Protein AF-A0A3S9SW50-F1 (afdb_monomer_lite)

Secondary structure (DSSP, 8-state):
------HHHHHHHHTT--HHHHHHHTT--HHHHHHHHTTSSPPPHHHHHHHHHHHT--HHHH-HHHHHHHHHHHHHHHHHTT-

pLDDT: mean 88.72, std 13.38, range [44.81, 98.5]

Structure (mmCIF, N/CA/C/O backbone):
data_AF-A0A3S9SW50-F1
#
_entry.id   AF-A0A3S9SW50-F1
#
loop_
_atom_site.group_PDB
_atom_site.id
_atom_site.type_symbol
_atom_site.label_atom_id
_atom_site.label_alt_id
_atom_site.label_comp_id
_atom_site.label_asym_id
_atom_site.label_entity_id
_atom_site.label_seq_id
_atom_site.pdbx_PDB_ins_code
_atom_site.Cartn_x
_atom_site.Cartn_y
_atom_site.Cartn_z
_atom_site.occupancy
_atom_site.B_iso_or_equiv
_atom_site.auth_seq_id
_atom_site.auth_comp_id
_atom_site.auth_asym_id
_atom_site.auth_atom_id
_atom_site.pdbx_PDB_model_num
ATOM 1 N N . MET A 1 1 ? 10.747 9.195 -13.754 1.00 44.81 1 MET A N 1
ATOM 2 C CA . MET A 1 1 ? 9.301 9.386 -14.001 1.00 44.81 1 MET A CA 1
ATOM 3 C C . MET A 1 1 ? 8.557 8.908 -12.764 1.00 44.81 1 MET A C 1
ATOM 5 O O . MET A 1 1 ? 8.939 7.851 -12.274 1.00 44.81 1 MET A O 1
ATOM 9 N N . PRO A 1 2 ? 7.586 9.654 -12.206 1.00 56.94 2 PRO A N 1
ATOM 10 C CA . PRO A 1 2 ? 6.696 9.077 -11.197 1.00 56.94 2 PRO A CA 1
ATOM 11 C C . PRO A 1 2 ? 5.954 7.889 -11.829 1.00 56.94 2 PRO A C 1
ATOM 13 O O . PRO A 1 2 ? 5.553 7.979 -12.990 1.00 56.94 2 PRO A O 1
ATOM 16 N N . GLY A 1 3 ? 5.849 6.765 -11.119 1.00 68.25 3 GLY A N 1
ATOM 17 C CA . GLY A 1 3 ? 5.154 5.584 -11.631 1.00 68.25 3 GLY A CA 1
ATOM 18 C C . GLY A 1 3 ? 3.639 5.783 -11.703 1.00 68.25 3 GLY A C 1
ATOM 19 O O . GLY A 1 3 ? 3.097 6.816 -11.305 1.00 68.25 3 GLY A O 1
ATOM 20 N N . VAL A 1 4 ? 2.944 4.786 -12.248 1.00 82.75 4 VAL A N 1
ATOM 21 C CA . VAL A 1 4 ? 1.491 4.835 -12.456 1.00 82.75 4 VAL A CA 1
ATOM 22 C C . VAL A 1 4 ? 0.767 4.675 -11.110 1.00 82.75 4 VAL A C 1
ATOM 24 O O . VAL A 1 4 ? 1.030 3.703 -10.399 1.00 82.75 4 VAL A O 1
ATOM 27 N N . PRO A 1 5 ? -0.166 5.575 -10.736 1.00 89.56 5 PRO A N 1
ATOM 28 C CA . PRO A 1 5 ? -0.935 5.422 -9.505 1.00 89.56 5 PRO A CA 1
ATOM 29 C C . PRO A 1 5 ? -1.767 4.136 -9.491 1.00 89.56 5 PRO A C 1
ATOM 31 O O . PRO A 1 5 ? -2.547 3.865 -10.407 1.00 89.56 5 PRO A O 1
ATOM 34 N N . ARG A 1 6 ? -1.685 3.383 -8.395 1.00 94.31 6 ARG A N 1
ATOM 35 C CA . ARG A 1 6 ? -2.377 2.104 -8.187 1.00 94.31 6 ARG A CA 1
ATOM 36 C C . ARG A 1 6 ? -3.734 2.342 -7.532 1.00 94.31 6 ARG A C 1
ATOM 38 O O . ARG A 1 6 ? -4.012 1.873 -6.430 1.00 94.31 6 ARG A O 1
ATOM 45 N N . LYS A 1 7 ? -4.596 3.100 -8.223 1.00 95.12 7 LYS A N 1
ATOM 46 C CA . LYS A 1 7 ? -5.922 3.516 -7.719 1.00 95.12 7 LYS A CA 1
ATOM 47 C C . LYS A 1 7 ? -6.752 2.334 -7.217 1.00 95.12 7 LYS A C 1
ATOM 49 O O . LYS A 1 7 ? -7.343 2.420 -6.148 1.00 95.12 7 LYS A O 1
ATOM 54 N N . ARG A 1 8 ? -6.698 1.205 -7.931 1.00 95.69 8 ARG A N 1
ATOM 55 C CA . ARG A 1 8 ? -7.422 -0.017 -7.570 1.00 95.69 8 ARG A CA 1
ATOM 56 C C . ARG A 1 8 ? -7.019 -0.574 -6.202 1.00 95.69 8 ARG A C 1
ATOM 58 O O . ARG A 1 8 ? -7.888 -0.965 -5.427 1.00 95.69 8 ARG A O 1
ATOM 65 N N . LEU A 1 9 ? -5.720 -0.573 -5.887 1.00 97.38 9 LEU A N 1
ATOM 66 C CA . LEU A 1 9 ? -5.213 -0.966 -4.570 1.00 97.38 9 LEU A CA 1
ATOM 67 C C . LEU A 1 9 ? -5.802 -0.071 -3.474 1.00 97.38 9 LEU A C 1
ATOM 69 O O . LEU A 1 9 ? -6.344 -0.575 -2.489 1.00 97.38 9 LEU A O 1
ATOM 73 N N . ARG A 1 10 ? -5.749 1.248 -3.684 1.00 97.69 10 ARG A N 1
ATOM 74 C CA . ARG A 1 10 ? -6.271 2.234 -2.734 1.00 97.69 10 ARG A CA 1
ATOM 75 C C . ARG A 1 10 ? -7.775 2.090 -2.511 1.00 97.69 10 ARG A C 1
ATOM 77 O O . ARG A 1 10 ? -8.209 2.057 -1.364 1.00 97.69 10 ARG A O 1
ATOM 84 N N . GLU A 1 11 ? -8.554 1.976 -3.585 1.00 97.88 11 GLU A N 1
ATOM 85 C CA . GLU A 1 11 ? -10.010 1.793 -3.533 1.00 97.88 11 GLU A CA 1
ATOM 86 C C . GLU A 1 11 ? -10.382 0.559 -2.710 1.00 97.88 11 GLU A C 1
ATOM 88 O O . GLU A 1 11 ? -11.168 0.654 -1.771 1.00 97.88 11 GLU A O 1
ATOM 93 N N . ILE A 1 12 ? -9.772 -0.594 -3.010 1.00 97.81 12 ILE A N 1
ATOM 94 C CA . ILE A 1 12 ? -10.061 -1.847 -2.303 1.00 97.81 12 ILE A CA 1
ATOM 95 C C . ILE A 1 12 ? -9.680 -1.737 -0.829 1.00 97.81 12 ILE A C 1
ATOM 97 O O . ILE A 1 12 ? -10.469 -2.144 0.025 1.00 97.81 12 ILE A O 1
ATOM 101 N N . ARG A 1 13 ? -8.514 -1.165 -0.503 1.00 97.88 13 ARG A N 1
ATOM 102 C CA . ARG A 1 13 ? -8.127 -0.950 0.895 1.00 97.88 13 ARG A CA 1
ATOM 103 C C . ARG A 1 13 ? -9.164 -0.096 1.623 1.00 97.88 13 ARG A C 1
ATOM 105 O O . ARG A 1 13 ? -9.601 -0.490 2.699 1.00 97.88 13 ARG A O 1
ATOM 112 N N . GLN A 1 14 ? -9.577 1.029 1.038 1.00 98.12 14 GLN A N 1
ATOM 113 C CA . GLN A 1 14 ? -10.517 1.968 1.660 1.00 98.12 14 GLN A CA 1
ATOM 114 C C . GLN A 1 14 ? -11.890 1.352 1.967 1.00 98.12 14 GLN A C 1
ATOM 116 O O . GLN A 1 14 ? -12.583 1.858 2.842 1.00 98.12 14 GLN A O 1
ATOM 121 N N . THR A 1 15 ? -12.266 0.242 1.321 1.00 97.88 15 THR A N 1
ATOM 122 C CA . THR A 1 15 ? -13.495 -0.492 1.677 1.00 97.88 15 THR A CA 1
ATOM 123 C C . THR A 1 15 ? -13.432 -1.207 3.030 1.00 97.88 15 THR A C 1
ATOM 125 O O . THR A 1 15 ? -14.477 -1.572 3.562 1.00 97.88 15 THR A O 1
ATOM 128 N N . LYS A 1 16 ? -12.230 -1.445 3.578 1.00 97.00 16 LYS A N 1
ATOM 129 C CA . LYS A 1 16 ? -12.026 -2.249 4.797 1.00 97.00 16 LYS A CA 1
ATOM 130 C C . LYS A 1 16 ? -11.153 -1.583 5.858 1.00 97.00 16 LYS A C 1
ATOM 132 O O . LYS A 1 16 ? -11.326 -1.884 7.032 1.00 97.00 16 LYS A O 1
ATOM 137 N N . TYR A 1 17 ? -10.204 -0.739 5.456 1.00 98.06 17 TYR A N 1
ATOM 138 C CA . TYR A 1 17 ? -9.154 -0.224 6.333 1.00 98.06 17 TYR A CA 1
ATOM 139 C C . TYR A 1 17 ? -8.787 1.224 5.999 1.00 98.06 17 TYR A C 1
ATOM 141 O O . TYR A 1 17 ? -8.651 1.606 4.828 1.00 98.06 17 TYR A O 1
ATOM 149 N N . THR A 1 18 ? -8.502 2.015 7.029 1.00 98.38 18 THR A N 1
ATOM 150 C CA . THR A 1 18 ? -7.748 3.271 6.889 1.00 98.38 18 THR A CA 1
ATOM 151 C C . THR A 1 18 ? -6.314 3.001 6.413 1.00 98.38 18 THR A C 1
ATOM 153 O O . THR A 1 18 ? -5.868 1.851 6.316 1.00 98.38 18 THR A O 1
ATOM 156 N N . LEU A 1 19 ? -5.581 4.055 6.040 1.00 98.25 19 LEU A N 1
ATOM 157 C CA . LEU A 1 19 ? -4.198 3.897 5.580 1.00 98.25 19 LEU A CA 1
ATOM 158 C C . LEU A 1 19 ? -3.309 3.422 6.740 1.00 98.25 19 LEU A C 1
ATOM 160 O O . LEU A 1 19 ? -2.465 2.547 6.565 1.00 98.25 19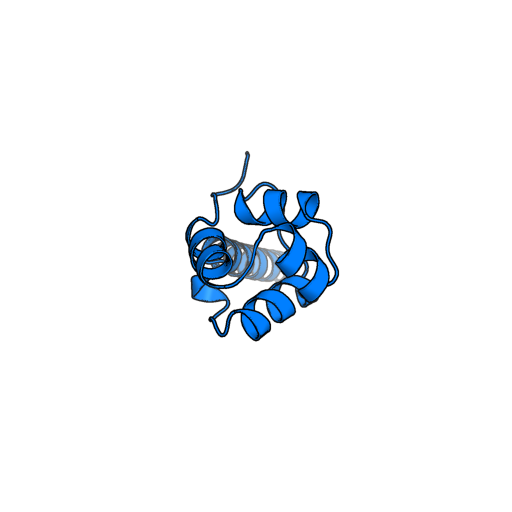 LEU A O 1
ATOM 164 N N . GLU A 1 20 ? -3.548 3.964 7.929 1.00 98.31 20 GLU A N 1
ATOM 165 C CA . GLU A 1 20 ? -2.831 3.691 9.167 1.00 98.31 20 GLU A CA 1
ATOM 166 C C . GLU A 1 20 ? -3.066 2.263 9.665 1.00 98.31 20 GLU A C 1
ATOM 168 O O . GLU A 1 20 ? -2.112 1.575 10.031 1.00 98.31 20 GLU A O 1
ATOM 173 N N . GLU A 1 21 ? -4.317 1.795 9.661 1.00 98.44 21 GLU A N 1
ATOM 174 C CA . GLU A 1 21 ? -4.652 0.415 10.034 1.00 98.44 21 GLU A CA 1
ATOM 175 C C . GLU A 1 21 ? -4.013 -0.585 9.077 1.00 98.44 21 GLU A C 1
ATOM 177 O O . GLU A 1 21 ? -3.373 -1.544 9.512 1.00 98.44 21 GLU A O 1
ATOM 182 N N . PHE A 1 22 ? -4.135 -0.345 7.770 1.00 98.50 22 PHE A N 1
ATOM 183 C CA . PHE A 1 22 ? -3.586 -1.266 6.785 1.00 98.50 22 PHE A CA 1
ATOM 184 C C . PHE A 1 22 ? -2.060 -1.304 6.830 1.00 98.50 22 PHE A C 1
ATOM 186 O O . PHE A 1 22 ? -1.482 -2.385 6.768 1.00 98.50 22 PHE A O 1
ATOM 193 N N . ALA A 1 23 ? -1.408 -0.150 7.007 1.00 98.31 23 ALA A N 1
ATOM 194 C CA . ALA A 1 23 ? 0.040 -0.067 7.167 1.00 98.31 23 ALA A CA 1
ATOM 195 C C . ALA A 1 23 ? 0.531 -0.943 8.331 1.00 98.31 23 ALA A C 1
ATOM 197 O O . ALA A 1 23 ? 1.477 -1.711 8.158 1.00 98.31 23 ALA A O 1
ATOM 198 N N . LYS A 1 24 ? -0.162 -0.918 9.478 1.00 98.12 24 LYS A N 1
ATOM 199 C CA . LYS A 1 24 ? 0.145 -1.798 10.617 1.00 98.12 24 LYS A CA 1
ATOM 200 C C . LYS A 1 24 ? -0.021 -3.279 10.265 1.00 98.12 24 LYS A C 1
ATOM 202 O O . LYS A 1 24 ? 0.860 -4.069 10.593 1.00 98.12 24 LYS A O 1
ATOM 207 N N . LEU A 1 25 ? -1.106 -3.646 9.577 1.00 97.75 25 LEU A N 1
ATOM 208 C CA . LEU A 1 25 ? -1.395 -5.033 9.182 1.00 97.75 25 LEU A CA 1
ATOM 209 C C . LEU A 1 25 ? -0.338 -5.631 8.245 1.00 97.75 25 LEU A C 1
ATOM 211 O O . LEU A 1 25 ? -0.053 -6.823 8.324 1.00 97.75 25 LEU A O 1
ATOM 215 N N . VAL A 1 26 ? 0.242 -4.814 7.363 1.00 97.69 26 VAL A N 1
ATOM 216 C CA . VAL A 1 26 ? 1.299 -5.244 6.431 1.00 97.69 26 VAL A CA 1
ATOM 217 C C . VAL A 1 26 ? 2.711 -4.949 6.945 1.00 97.69 26 VAL A C 1
ATOM 219 O O . VAL A 1 26 ? 3.668 -5.077 6.187 1.00 97.69 26 VAL A O 1
ATOM 222 N N . HIS A 1 27 ? 2.849 -4.544 8.213 1.00 96.81 27 HIS A N 1
ATOM 223 C CA . HIS A 1 27 ? 4.123 -4.179 8.841 1.00 96.81 27 HIS A CA 1
ATOM 224 C C . HIS A 1 27 ? 4.923 -3.129 8.044 1.00 96.81 27 HIS A C 1
ATOM 226 O O . HIS A 1 27 ? 6.133 -3.244 7.861 1.00 96.81 27 HIS A O 1
ATOM 232 N N . SER A 1 28 ? 4.239 -2.086 7.568 1.00 97.25 28 SER A N 1
ATOM 233 C CA . SER A 1 28 ? 4.820 -0.959 6.830 1.00 97.25 28 SER A CA 1
ATOM 234 C C . SER A 1 28 ? 4.428 0.381 7.465 1.00 97.25 28 SER A C 1
ATOM 236 O O . SER A 1 28 ? 3.596 0.443 8.371 1.00 97.25 28 SER A O 1
ATOM 238 N N . SER A 1 29 ? 5.019 1.481 6.996 1.00 98.12 29 SER A N 1
ATOM 239 C CA . SER A 1 29 ? 4.607 2.827 7.405 1.00 98.12 29 SER A CA 1
ATOM 240 C C . SER A 1 29 ? 3.483 3.364 6.504 1.00 98.12 29 SER A C 1
ATOM 242 O O . SER A 1 29 ? 3.449 3.034 5.313 1.00 98.12 29 SER A O 1
ATOM 244 N N . PRO A 1 30 ? 2.587 4.235 7.014 1.00 98.00 30 PRO A N 1
ATOM 245 C CA . PRO A 1 30 ? 1.549 4.869 6.195 1.00 98.00 30 PRO A CA 1
ATOM 246 C C . PRO A 1 30 ? 2.132 5.639 5.005 1.00 98.00 30 PRO A C 1
ATOM 248 O O . PRO A 1 30 ? 1.608 5.558 3.898 1.00 98.00 30 PRO A O 1
ATOM 251 N N . THR A 1 31 ? 3.264 6.325 5.201 1.00 98.06 31 THR A N 1
ATOM 252 C CA . THR A 1 31 ? 3.979 7.037 4.132 1.00 98.06 31 THR A 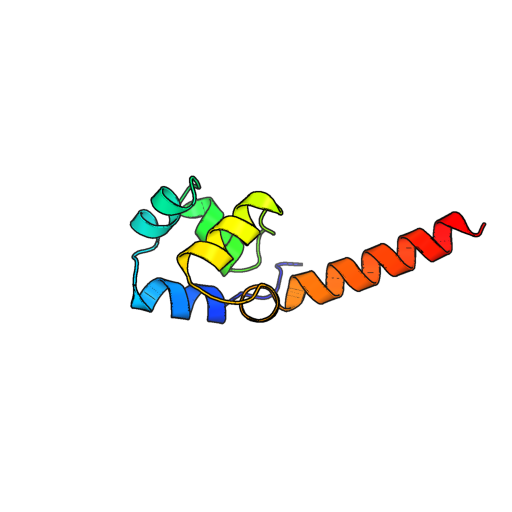CA 1
ATOM 253 C C . THR A 1 31 ? 4.465 6.085 3.047 1.00 98.06 31 THR A C 1
ATOM 255 O O . THR A 1 31 ? 4.237 6.339 1.868 1.00 98.06 31 THR A O 1
ATOM 258 N N . HIS A 1 32 ? 5.093 4.968 3.425 1.00 97.62 32 HIS A N 1
ATOM 259 C CA . HIS A 1 32 ? 5.584 3.996 2.453 1.00 97.62 32 HIS A CA 1
ATOM 260 C C . HIS A 1 32 ? 4.433 3.356 1.672 1.00 97.62 32 HIS A C 1
ATOM 262 O O . HIS A 1 32 ? 4.500 3.235 0.450 1.00 97.62 32 HIS A O 1
ATOM 268 N N . LEU A 1 33 ? 3.346 3.010 2.362 1.00 97.88 33 LEU A N 1
ATOM 269 C CA . LEU A 1 33 ? 2.143 2.481 1.733 1.00 97.88 33 LEU A CA 1
ATOM 270 C C . LEU A 1 33 ? 1.495 3.504 0.784 1.00 97.88 33 LEU A C 1
ATOM 272 O O . LEU A 1 33 ? 1.105 3.146 -0.323 1.00 97.88 33 LEU A O 1
ATOM 276 N N . SER A 1 34 ? 1.443 4.782 1.169 1.00 97.88 34 SER A N 1
ATOM 277 C CA . SER A 1 34 ? 0.974 5.873 0.306 1.00 97.88 34 SER A CA 1
ATOM 278 C C . SER A 1 34 ? 1.845 6.027 -0.941 1.00 97.88 34 SER A C 1
ATOM 280 O O . SER A 1 34 ? 1.326 6.166 -2.048 1.00 97.88 34 SER A O 1
ATOM 282 N N . ASP A 1 35 ? 3.170 5.961 -0.803 1.00 97.25 35 ASP A N 1
ATOM 283 C CA . ASP A 1 35 ? 4.080 6.003 -1.949 1.00 97.25 35 ASP A CA 1
ATOM 284 C C . ASP A 1 35 ? 3.830 4.833 -2.913 1.00 97.25 35 ASP A C 1
ATOM 286 O O . ASP A 1 35 ? 3.848 5.033 -4.129 1.00 97.25 35 ASP A O 1
ATOM 290 N N . ILE A 1 36 ? 3.524 3.641 -2.393 1.00 96.31 36 ILE A N 1
ATOM 291 C CA . ILE A 1 36 ? 3.139 2.477 -3.202 1.00 96.31 36 ILE A CA 1
ATOM 292 C C . ILE A 1 36 ? 1.791 2.705 -3.901 1.00 96.31 36 ILE A C 1
ATOM 294 O O . ILE A 1 36 ? 1.683 2.478 -5.107 1.00 96.31 36 ILE A O 1
ATOM 298 N N . GLU A 1 37 ? 0.767 3.192 -3.197 1.00 96.56 37 GLU A N 1
ATOM 299 C CA . GLU A 1 37 ? -0.548 3.487 -3.793 1.00 96.56 37 GLU A CA 1
ATOM 300 C C . GLU A 1 37 ? -0.463 4.547 -4.898 1.00 96.56 37 GLU A C 1
ATOM 302 O O . GLU A 1 37 ? -1.202 4.492 -5.879 1.00 96.56 37 GLU A O 1
ATOM 307 N N . ASN A 1 38 ? 0.464 5.494 -4.772 1.00 95.25 38 ASN A N 1
ATOM 308 C CA . ASN A 1 38 ? 0.678 6.552 -5.753 1.00 95.25 38 ASN A CA 1
ATOM 309 C C . ASN A 1 38 ? 1.699 6.184 -6.843 1.00 95.25 38 ASN A C 1
ATOM 311 O O . ASN A 1 38 ? 2.033 7.043 -7.655 1.00 95.25 38 ASN A O 1
ATOM 315 N N . GLY A 1 39 ? 2.210 4.946 -6.870 1.00 92.88 39 GLY A N 1
ATOM 316 C CA . GLY A 1 39 ? 3.179 4.502 -7.880 1.00 92.88 39 GLY A CA 1
ATOM 317 C C . GLY A 1 39 ? 4.570 5.130 -7.741 1.00 92.88 39 GLY A C 1
ATOM 318 O O . GLY A 1 39 ? 5.396 5.022 -8.640 1.00 92.88 39 GLY A O 1
ATOM 319 N N . LYS A 1 40 ? 4.860 5.813 -6.631 1.00 94.06 40 LYS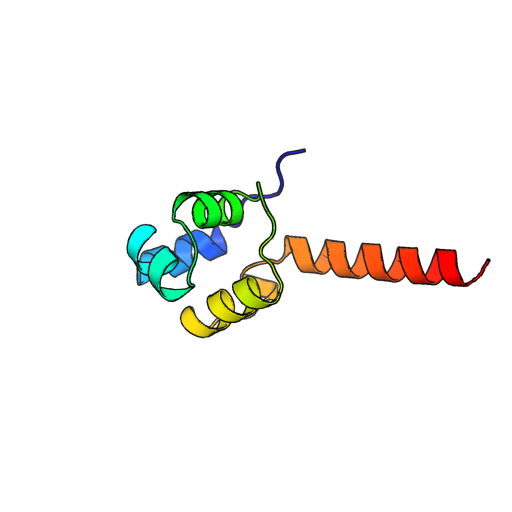 A N 1
ATOM 320 C CA . LYS A 1 40 ? 6.172 6.430 -6.379 1.00 94.06 40 LYS A CA 1
ATOM 321 C C . LYS A 1 40 ? 7.225 5.401 -5.984 1.00 94.06 40 LYS A C 1
ATOM 323 O O . LYS A 1 40 ? 8.414 5.643 -6.178 1.00 94.06 40 LYS A O 1
ATOM 328 N N . ARG A 1 41 ? 6.788 4.289 -5.392 1.00 93.62 41 ARG A N 1
ATOM 329 C CA . ARG A 1 41 ? 7.633 3.163 -4.995 1.00 93.62 41 ARG A CA 1
ATOM 330 C C . ARG A 1 41 ? 6.976 1.845 -5.350 1.00 93.62 41 ARG A C 1
ATOM 332 O O . ARG A 1 41 ? 5.748 1.733 -5.361 1.00 93.62 41 ARG A O 1
ATOM 339 N N . ASP A 1 42 ? 7.815 0.850 -5.571 1.00 93.62 42 ASP A N 1
ATOM 340 C CA . ASP A 1 42 ? 7.385 -0.526 -5.750 1.00 93.62 42 ASP A CA 1
ATOM 341 C C . ASP A 1 42 ? 7.528 -1.265 -4.414 1.00 93.62 42 ASP A C 1
ATOM 343 O O . ASP A 1 42 ? 8.514 -1.053 -3.701 1.00 93.62 42 ASP A O 1
ATOM 347 N N . PRO A 1 43 ? 6.552 -2.103 -4.030 1.00 94.69 43 PRO A N 1
ATOM 348 C CA . PRO A 1 43 ? 6.675 -2.941 -2.848 1.00 94.69 43 PRO A CA 1
ATOM 349 C C . PRO A 1 43 ? 7.759 -4.008 -3.051 1.00 94.69 43 PRO A C 1
ATOM 351 O O . PRO A 1 43 ? 8.006 -4.457 -4.174 1.00 94.69 43 PRO A O 1
ATOM 354 N N . SER A 1 44 ? 8.350 -4.485 -1.952 1.00 93.94 44 SER A N 1
ATOM 355 C CA . SER A 1 44 ? 9.112 -5.737 -1.996 1.00 93.94 44 SER A CA 1
ATOM 356 C C . SER A 1 44 ? 8.183 -6.918 -2.329 1.00 93.94 44 SER A C 1
ATOM 358 O O . SER A 1 44 ? 6.965 -6.813 -2.126 1.00 93.94 44 SER A O 1
ATOM 360 N N . PRO A 1 45 ? 8.718 -8.059 -2.802 1.00 91.81 45 PRO A N 1
ATOM 361 C CA . PRO A 1 45 ? 7.917 -9.261 -3.038 1.00 91.81 45 PRO A CA 1
ATOM 362 C C . PRO A 1 45 ? 7.108 -9.699 -1.806 1.00 91.81 45 PRO A C 1
ATOM 364 O O . PRO A 1 45 ? 5.933 -10.051 -1.920 1.00 91.81 45 PRO A O 1
ATOM 367 N N . GLU A 1 46 ? 7.704 -9.611 -0.617 1.00 94.38 46 GLU A N 1
ATOM 368 C CA . GLU A 1 46 ? 7.083 -9.985 0.656 1.00 94.38 46 GLU A CA 1
ATOM 369 C C . GLU A 1 46 ? 5.923 -9.046 0.996 1.00 94.38 46 GLU A C 1
ATOM 371 O O . GLU A 1 46 ? 4.826 -9.502 1.329 1.00 94.38 46 GLU A O 1
ATOM 376 N N . LEU A 1 47 ? 6.134 -7.733 0.852 1.00 96.81 47 LEU A N 1
ATOM 377 C CA . LEU A 1 47 ? 5.103 -6.729 1.105 1.00 96.81 47 LEU A CA 1
ATOM 378 C C . LEU A 1 47 ? 3.949 -6.850 0.102 1.00 96.81 47 LEU A C 1
ATOM 380 O O . LEU A 1 47 ? 2.783 -6.810 0.495 1.00 96.81 47 LEU A O 1
ATOM 384 N N . ALA A 1 48 ? 4.250 -7.046 -1.182 1.00 96.25 48 ALA A N 1
ATOM 385 C CA . ALA A 1 48 ? 3.229 -7.243 -2.206 1.00 96.25 48 ALA A CA 1
ATOM 386 C C . ALA A 1 48 ? 2.383 -8.494 -1.928 1.00 96.25 48 ALA A C 1
ATOM 388 O O . ALA A 1 48 ? 1.155 -8.447 -2.031 1.00 96.25 48 ALA A O 1
ATOM 389 N N . SER A 1 49 ? 3.029 -9.591 -1.521 1.00 96.06 49 SER A N 1
ATOM 390 C CA . SER A 1 49 ? 2.360 -10.831 -1.120 1.00 96.06 49 SER A CA 1
ATOM 391 C C . SER A 1 49 ? 1.446 -10.619 0.092 1.00 96.06 49 SER A C 1
ATOM 393 O O . SER A 1 49 ? 0.274 -11.007 0.063 1.00 96.06 49 SER A O 1
ATOM 395 N N . ALA A 1 50 ? 1.927 -9.919 1.126 1.00 98.00 50 ALA A N 1
ATOM 396 C CA . ALA A 1 50 ? 1.131 -9.585 2.305 1.00 98.00 50 ALA A CA 1
ATOM 397 C C . ALA A 1 50 ? -0.110 -8.751 1.945 1.00 98.00 50 ALA A C 1
ATOM 399 O O . ALA A 1 50 ? -1.218 -9.086 2.369 1.00 98.00 50 ALA A O 1
ATOM 400 N N . ILE A 1 51 ? 0.055 -7.721 1.109 1.00 98.00 51 ILE A N 1
ATOM 401 C CA . ILE A 1 51 ? -1.044 -6.875 0.626 1.00 98.00 51 ILE A CA 1
ATOM 402 C C . ILE A 1 51 ? -2.094 -7.715 -0.118 1.00 98.00 51 ILE A C 1
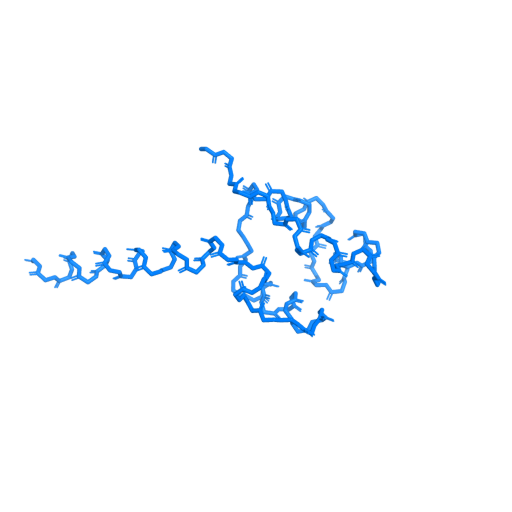ATOM 404 O O . ILE A 1 51 ? -3.284 -7.625 0.195 1.00 98.00 51 ILE A O 1
ATOM 408 N N . CYS A 1 52 ? -1.669 -8.563 -1.062 1.00 97.81 52 CYS A N 1
ATOM 409 C CA . CYS A 1 52 ? -2.568 -9.437 -1.823 1.00 97.81 52 CYS A CA 1
ATOM 410 C C . CYS A 1 52 ? -3.363 -10.371 -0.903 1.00 97.81 52 CYS A C 1
ATOM 412 O O . CYS A 1 52 ? -4.582 -10.495 -1.040 1.00 97.81 52 CYS A O 1
ATOM 414 N N . ARG A 1 53 ? -2.680 -10.988 0.070 1.00 98.06 53 ARG A N 1
ATOM 415 C CA . ARG A 1 53 ? -3.282 -11.924 1.024 1.00 98.06 53 ARG A CA 1
ATOM 416 C C . ARG A 1 53 ? -4.336 -11.255 1.904 1.00 98.06 53 ARG A C 1
ATOM 418 O O . ARG A 1 53 ? -5.430 -11.790 2.035 1.00 98.06 53 ARG A O 1
ATOM 425 N N . ILE A 1 54 ? -4.028 -10.096 2.489 1.00 98.00 54 ILE A N 1
ATOM 426 C CA . ILE A 1 54 ? -4.940 -9.407 3.418 1.00 98.00 54 ILE A CA 1
ATOM 427 C C . ILE A 1 54 ? -6.157 -8.838 2.678 1.00 98.00 54 ILE A C 1
ATOM 429 O O . ILE A 1 54 ? -7.279 -8.901 3.180 1.00 98.00 54 ILE A O 1
ATOM 433 N N . LEU A 1 55 ? -5.969 -8.318 1.461 1.00 97.38 55 LEU A N 1
ATOM 434 C CA . LEU A 1 55 ? -7.081 -7.797 0.661 1.00 97.38 55 LEU A CA 1
ATOM 435 C C . LEU A 1 55 ? -7.876 -8.899 -0.056 1.00 97.38 55 LEU A C 1
ATOM 437 O O . LEU A 1 55 ? -9.011 -8.647 -0.468 1.00 97.38 55 LEU A O 1
ATOM 441 N N . GLY A 1 56 ? -7.325 -10.112 -0.174 1.00 97.56 56 GLY A N 1
ATOM 442 C CA . GLY A 1 56 ? -7.947 -11.234 -0.879 1.00 97.56 56 GLY A CA 1
ATOM 443 C C . GLY A 1 56 ? -8.056 -10.968 -2.380 1.00 97.56 56 GLY A C 1
ATOM 444 O O . GLY A 1 56 ? -9.130 -11.121 -2.968 1.00 97.56 56 GLY A O 1
ATOM 445 N N . ARG A 1 57 ? -6.977 -10.463 -2.985 1.00 97.31 57 ARG A N 1
ATOM 446 C CA . ARG A 1 57 ? -6.921 -10.039 -4.393 1.00 97.31 57 ARG A CA 1
ATOM 447 C C . ARG A 1 57 ? -5.644 -10.531 -5.056 1.00 97.31 57 ARG A C 1
ATOM 449 O O . ARG A 1 57 ? -4.651 -10.805 -4.387 1.00 97.31 57 ARG A O 1
ATOM 456 N N . SER A 1 58 ? -5.681 -10.652 -6.379 1.00 96.06 58 SER A N 1
ATOM 457 C CA . SER A 1 58 ? -4.537 -11.129 -7.160 1.00 96.06 58 SER A CA 1
ATOM 458 C C . SER A 1 58 ? -3.478 -10.040 -7.351 1.00 96.06 58 SER A C 1
ATOM 460 O O . SER A 1 58 ? -3.795 -8.850 -7.417 1.00 96.06 58 SER A O 1
ATOM 462 N N . PHE A 1 59 ? -2.216 -10.447 -7.523 1.00 94.06 59 PHE A N 1
ATOM 463 C CA . PHE A 1 59 ? -1.122 -9.518 -7.821 1.00 94.06 59 PHE A CA 1
ATOM 464 C C . PHE A 1 59 ? -1.374 -8.727 -9.112 1.00 94.06 59 PHE A C 1
ATOM 466 O O . PHE A 1 59 ? -1.132 -7.528 -9.152 1.00 94.06 59 PHE A O 1
ATOM 473 N N . SER A 1 60 ? -1.912 -9.371 -10.152 1.00 92.12 60 SER A N 1
ATOM 474 C CA . SER A 1 60 ? -2.226 -8.718 -11.428 1.00 92.12 60 SER A CA 1
ATOM 475 C C . SER A 1 60 ? -3.320 -7.658 -11.321 1.00 92.12 60 SER A C 1
ATOM 477 O O . SER A 1 60 ? -3.313 -6.714 -12.101 1.00 92.12 60 SER A O 1
ATOM 479 N N . GLU A 1 61 ? -4.254 -7.801 -10.378 1.00 94.06 61 GLU A N 1
ATOM 480 C CA . GLU A 1 61 ? -5.283 -6.785 -10.139 1.00 94.06 61 GLU A CA 1
ATOM 481 C C . GLU A 1 61 ? -4.717 -5.578 -9.378 1.00 94.06 61 GLU A C 1
ATOM 483 O O . GLU A 1 61 ? -5.051 -4.438 -9.696 1.00 94.06 61 GLU A O 1
ATOM 488 N N . LEU A 1 62 ? -3.872 -5.819 -8.370 1.00 94.75 62 LEU A N 1
ATOM 489 C CA . LEU A 1 62 ? -3.367 -4.762 -7.488 1.00 94.75 62 LEU A CA 1
ATOM 490 C C . LEU A 1 62 ? -2.124 -4.040 -8.030 1.00 94.75 62 LEU A C 1
ATOM 492 O O . LEU A 1 62 ? -1.941 -2.854 -7.755 1.00 94.75 62 LEU A O 1
ATOM 496 N N . PHE A 1 63 ? -1.284 -4.743 -8.791 1.00 93.69 63 PHE A N 1
ATOM 497 C CA . PHE A 1 63 ? 0.008 -4.273 -9.301 1.00 93.69 63 PHE A CA 1
ATOM 498 C C . PHE A 1 63 ? 0.176 -4.568 -10.808 1.00 93.69 63 PHE A C 1
ATOM 500 O O . PHE A 1 63 ? 1.144 -5.226 -11.212 1.00 93.69 63 PHE A O 1
ATOM 507 N N . PRO A 1 64 ? -0.762 -4.125 -11.670 1.00 89.88 64 PRO A N 1
ATOM 508 C CA . PRO A 1 64 ? -0.729 -4.434 -13.103 1.00 89.88 64 PRO A CA 1
ATOM 509 C C . PRO A 1 64 ? 0.529 -3.892 -13.802 1.00 89.88 64 PRO A C 1
ATOM 511 O O . PRO A 1 64 ? 1.060 -4.536 -14.705 1.00 89.88 64 PRO A O 1
ATOM 514 N N . ASP A 1 65 ? 1.040 -2.752 -13.340 1.00 87.31 65 ASP A N 1
ATOM 515 C CA . ASP A 1 65 ? 2.232 -2.077 -13.856 1.00 87.31 65 ASP A CA 1
ATOM 516 C C . ASP A 1 65 ? 3.532 -2.849 -13.567 1.00 87.31 65 ASP A C 1
ATOM 518 O O . ASP A 1 65 ? 4.462 -2.861 -14.375 1.00 87.31 65 ASP A O 1
ATOM 522 N N . LEU A 1 66 ? 3.590 -3.562 -12.439 1.00 86.81 66 LEU A N 1
ATOM 523 C CA . LEU A 1 66 ? 4.782 -4.316 -12.053 1.00 86.81 66 LEU A CA 1
ATOM 524 C C . LEU A 1 66 ? 4.946 -5.587 -12.871 1.00 86.81 66 LEU A C 1
ATOM 526 O O . LEU A 1 66 ? 6.068 -5.949 -13.219 1.00 86.81 66 LEU A O 1
ATOM 530 N N . ARG A 1 67 ? 3.841 -6.254 -13.221 1.00 73.69 67 ARG A N 1
ATOM 531 C CA . ARG A 1 67 ? 3.882 -7.465 -14.051 1.00 73.69 67 ARG A CA 1
ATOM 532 C C . ARG A 1 67 ? 4.585 -7.201 -15.381 1.00 73.69 67 ARG A C 1
ATOM 534 O O . ARG A 1 67 ? 5.409 -8.004 -15.811 1.00 73.69 67 ARG A O 1
ATOM 541 N N . GLU A 1 68 ? 4.288 -6.068 -16.004 1.00 69.62 68 GLU A N 1
ATOM 542 C CA . GLU A 1 68 ? 4.906 -5.675 -17.266 1.00 69.62 68 GLU A CA 1
ATOM 543 C C . GLU A 1 68 ? 6.410 -5.407 -17.105 1.00 69.62 68 GLU A C 1
ATOM 545 O O . GLU A 1 68 ? 7.215 -5.879 -17.911 1.00 69.62 68 GLU A O 1
ATOM 550 N N . ASN A 1 69 ? 6.803 -4.736 -16.018 1.00 70.44 69 ASN A N 1
ATOM 551 C CA . ASN A 1 69 ? 8.208 -4.473 -15.709 1.00 70.44 69 ASN A CA 1
ATOM 552 C C . ASN A 1 69 ? 9.005 -5.760 -15.453 1.00 70.44 69 ASN A C 1
ATOM 554 O O . ASN A 1 69 ? 10.126 -5.884 -15.947 1.00 70.44 69 ASN A O 1
ATOM 558 N N . TYR A 1 70 ? 8.439 -6.739 -14.740 1.00 69.00 70 TYR A N 1
ATOM 559 C CA . TYR A 1 70 ? 9.085 -8.040 -14.535 1.00 69.00 70 TYR A CA 1
ATOM 560 C C . TYR A 1 70 ? 9.280 -8.799 -15.851 1.00 69.00 70 TYR A C 1
ATOM 562 O O . TYR A 1 70 ? 10.375 -9.306 -16.098 1.00 69.00 70 TYR A O 1
ATOM 570 N N . ILE A 1 71 ? 8.265 -8.828 -16.723 1.00 68.31 71 ILE A N 1
ATOM 571 C CA . ILE A 1 71 ? 8.366 -9.476 -18.040 1.00 68.31 71 ILE A CA 1
ATOM 572 C C . ILE A 1 71 ? 9.471 -8.811 -18.868 1.00 68.31 71 ILE A C 1
ATOM 574 O O . ILE A 1 71 ? 10.378 -9.498 -19.338 1.00 68.31 71 ILE A O 1
ATOM 578 N N . LYS A 1 72 ? 9.471 -7.477 -18.967 1.00 68.75 72 LYS A N 1
ATOM 579 C CA . LYS A 1 72 ? 10.500 -6.719 -19.697 1.00 68.75 72 LYS A CA 1
ATOM 580 C C . LYS A 1 72 ? 11.907 -6.962 -19.142 1.00 68.75 72 LYS A C 1
ATOM 582 O O . LYS A 1 72 ? 12.832 -7.208 -19.911 1.00 68.75 72 LYS A O 1
ATOM 587 N N . LYS A 1 73 ? 12.073 -6.949 -17.814 1.00 68.25 73 LYS A N 1
ATOM 588 C CA . LYS A 1 73 ? 13.369 -7.181 -17.157 1.00 68.25 73 LYS A CA 1
ATOM 589 C C . LYS A 1 73 ? 13.874 -8.612 -17.362 1.00 68.25 73 LYS A C 1
ATOM 591 O O . LYS A 1 73 ? 15.061 -8.803 -17.602 1.00 68.25 73 LYS A O 1
ATOM 596 N N . SER A 1 74 ? 12.984 -9.603 -17.308 1.00 70.38 74 SER A N 1
ATOM 597 C CA . SER A 1 74 ? 13.333 -11.005 -17.570 1.00 70.38 74 SER A CA 1
ATOM 598 C C . SER A 1 74 ? 13.756 -11.241 -19.025 1.00 70.38 74 SER A C 1
ATOM 600 O O . SER A 1 74 ? 14.773 -11.887 -19.265 1.00 70.38 74 SER A O 1
ATOM 602 N N . ALA A 1 75 ? 13.050 -10.644 -19.991 1.00 72.50 75 ALA A N 1
ATOM 603 C CA . ALA A 1 75 ? 13.412 -10.704 -21.404 1.00 72.50 75 ALA A CA 1
ATOM 604 C C . ALA A 1 75 ? 14.766 -10.025 -21.678 1.00 72.50 75 ALA A C 1
ATOM 606 O O . ALA A 1 75 ? 15.591 -10.564 -22.414 1.00 72.50 75 ALA A O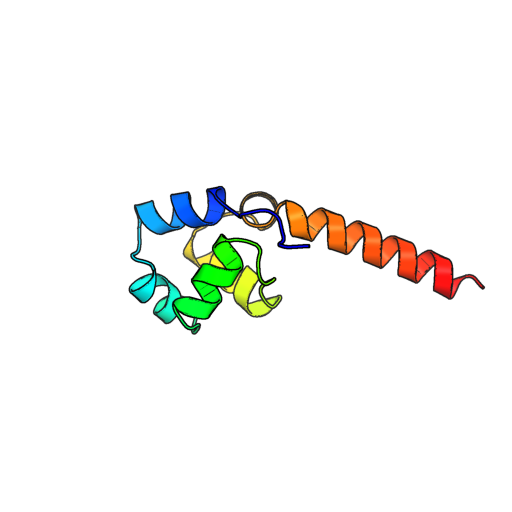 1
ATOM 607 N N . LEU A 1 76 ? 15.031 -8.883 -21.029 1.00 70.12 76 LEU A N 1
ATOM 608 C CA . LEU A 1 76 ? 16.320 -8.197 -21.112 1.00 70.12 76 LEU A CA 1
ATOM 609 C C . LEU A 1 76 ? 17.466 -9.068 -20.568 1.00 70.12 76 LEU A C 1
ATOM 611 O O . LEU A 1 76 ? 18.498 -9.193 -21.223 1.00 70.12 76 LEU A O 1
ATOM 615 N N . LEU A 1 77 ? 17.281 -9.717 -19.413 1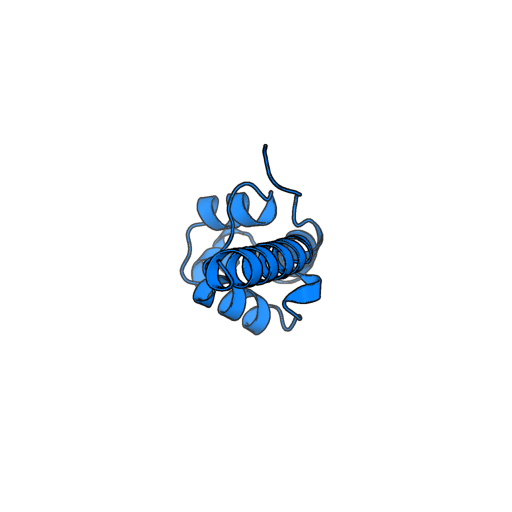.00 68.38 77 LEU A N 1
ATOM 616 C CA . LEU A 1 77 ? 18.285 -10.620 -18.831 1.00 68.38 77 LEU A CA 1
ATOM 617 C C . LEU A 1 77 ? 18.599 -11.814 -19.742 1.00 68.38 77 LEU A C 1
ATOM 619 O O . LEU A 1 77 ? 19.768 -12.145 -19.914 1.00 68.38 77 LEU A O 1
ATOM 623 N N . LEU A 1 78 ? 17.588 -12.418 -20.373 1.00 68.06 78 LEU A N 1
ATOM 624 C CA . LEU A 1 78 ? 17.796 -13.501 -21.341 1.00 68.06 78 LEU A CA 1
ATOM 625 C C . LEU A 1 78 ? 18.589 -13.025 -22.568 1.00 68.06 78 LEU A C 1
ATOM 627 O O . LEU A 1 78 ? 19.484 -13.725 -23.032 1.00 68.06 78 LEU A O 1
ATOM 631 N N . SER A 1 79 ? 18.324 -11.809 -23.056 1.00 72.12 79 SER A N 1
ATOM 632 C CA . SER A 1 79 ? 19.055 -11.244 -24.202 1.00 72.12 79 SER A CA 1
ATOM 633 C C . SER A 1 79 ? 20.523 -10.906 -23.906 1.00 72.12 79 SER A C 1
ATOM 635 O O . SER A 1 79 ? 21.352 -10.929 -24.812 1.00 72.12 79 SER A O 1
ATOM 637 N N . LEU A 1 80 ? 20.853 -10.619 -22.642 1.00 69.56 80 LEU A N 1
ATOM 638 C CA . LEU A 1 80 ? 22.217 -10.329 -22.189 1.00 69.56 80 LEU A CA 1
ATOM 639 C C . LEU A 1 80 ? 23.004 -11.595 -21.829 1.00 69.56 80 LEU A C 1
ATOM 641 O O . LEU A 1 80 ? 24.219 -11.593 -21.940 1.00 69.56 80 LEU A O 1
ATOM 645 N N . ALA A 1 81 ? 22.326 -12.670 -21.421 1.00 66.00 81 ALA A N 1
ATOM 646 C CA . ALA A 1 81 ? 22.953 -13.955 -21.102 1.00 66.00 81 ALA A CA 1
ATOM 647 C C . ALA A 1 81 ? 23.291 -14.808 -22.343 1.00 66.00 81 ALA A C 1
ATOM 649 O O . ALA A 1 81 ? 23.864 -15.885 -22.203 1.00 66.00 81 ALA A O 1
ATOM 650 N N . THR A 1 82 ? 22.906 -14.351 -23.540 1.00 59.91 82 THR A N 1
ATOM 651 C CA . THR A 1 82 ? 23.107 -15.062 -24.819 1.00 59.91 82 THR A CA 1
ATOM 652 C C . THR A 1 82 ? 24.187 -14.400 -25.700 1.00 59.91 82 THR A C 1
ATOM 654 O O . THR A 1 82 ? 24.304 -14.725 -26.879 1.00 59.91 82 THR A O 1
ATOM 657 N N . GLN A 1 83 ? 24.969 -13.469 -25.138 1.00 51.72 83 GLN A N 1
ATOM 658 C CA . GLN A 1 83 ? 26.169 -12.857 -25.734 1.00 51.72 83 GLN A CA 1
ATOM 659 C C . GLN A 1 83 ? 27.393 -13.216 -24.895 1.00 51.72 83 GLN A C 1
ATOM 661 O O . GLN A 1 83 ? 28.469 -13.399 -25.501 1.00 51.72 83 GLN A O 1
#

Organism: NCBI:txid1323375

Foldseek 3Di:
DQAAAQCQLVVLCVVPHDLCRVCVQLVHHSVVSVCCNRSVDPDDPSSLVSSCVVSVHDSCSRPVVVVVVVVVVVVVVVVVVVD

InterPro domains:
  IPR001387 Cro/C1-type, helix-turn-helix domain [PF01381] (9-62)
  IPR001387 Cro/C1-type, helix-turn-helix domain [PS50943] (7-62)
  IPR001387 Cro/C1-type, helix-turn-helix domain [SM00530] (8-62)
  IPR001387 Cro/C1-type, helix-turn-helix domain [cd00093] (7-62)
  IPR010982 Lambda repressor-like, DNA-binding domain superfamily [G3DSA:1.10.260.40] (6-74)
  IPR010982 Lambda repressor-like, DNA-binding domain superfamily [SSF47413] (7-68)

Sequence (83 aa):
MPGVPRKRLREIRQTKYTLEEFAKLVHSSPTHLSDIENGKRDPSPELASAICRILGRSFSELFPDLRENYIKKSALLLSLATQ

Radius of gyration: 14.25 Å; chains: 1; bounding box: 40×24×36 Å